Protein AF-X6L769-F1 (afdb_monomer_lite)

Sequence (176 aa):
MNEQFNPKYSTMIPFMAGMLYDNIENGKDRSGSGLLYFWKLLHSSPPQLTPINQMMLFVHCLDACKADTESSFLSSKLKCCHKRIISLFKLYLIFWITFSKAKGDRCQLMHRPFDNVLKLYLPKLRYVLVHPDIHSCIVKQLNKCHPQLEEKDEEKLKDQLEVLKYLCVSITTSKT

Radius of gyration: 17.75 Å; chains: 1; bounding box: 42×45×47 Å

Secondary structure (DSSP, 8-state):
------HHHHHHHHHHHHHHHHHHHTTTTTT-HHHHHHHHHHHHS---S-HHHHHHHHHHHHHHTTT-SS-TTS-HHHHHHHHHHHHHHHHHHHHHHHHTT---TT-HHHHHHHHHHHHHHGGG-SSTTTSHHHHHHHHHHHHHHGGGTTSS-HHHHHHHHHHHHHHHTTTTTS--

Foldseek 3Di:
DLPPPDPVVLVVLLVLLLVLLVCLVVVVCLPSVSNLVSLVCLVPDDPSDDPLSSLLSLLSNCLSNLLDQDDPSDDPSRNVSSVVSLVVVLVLVVCLLVVLQPDDPPPVPPNVVNVVSCLVRLLVRARSLPPPSNVVSVVVSVVVCVVVCPPPPVVSVVSNVVSVVSSVSNVVPPDD

pLDDT: mean 79.67, std 17.66, range [32.25, 97.94]

Structure (mmCIF, N/CA/C/O backbone):
data_AF-X6L769-F1
#
_entry.id   AF-X6L769-F1
#
loop_
_atom_site.group_PDB
_atom_site.id
_atom_site.type_symbol
_atom_site.label_atom_id
_atom_site.label_alt_id
_atom_site.label_comp_id
_atom_site.label_asym_id
_atom_site.label_entity_id
_atom_site.label_seq_id
_atom_site.pdbx_PDB_ins_code
_atom_site.Cartn_x
_atom_site.Cartn_y
_atom_site.Cartn_z
_atom_site.occupancy
_atom_site.B_iso_or_equiv
_atom_site.auth_seq_id
_atom_site.auth_comp_id
_atom_site.auth_asym_id
_atom_site.auth_atom_id
_atom_site.pdbx_PDB_model_num
ATOM 1 N N . MET A 1 1 ? -9.220 27.935 -7.072 1.00 32.25 1 MET A N 1
ATOM 2 C CA . MET A 1 1 ? -9.459 26.801 -7.989 1.00 32.25 1 MET A CA 1
ATOM 3 C C . MET A 1 1 ? -9.147 25.518 -7.240 1.00 32.25 1 MET A C 1
ATOM 5 O O . MET A 1 1 ? 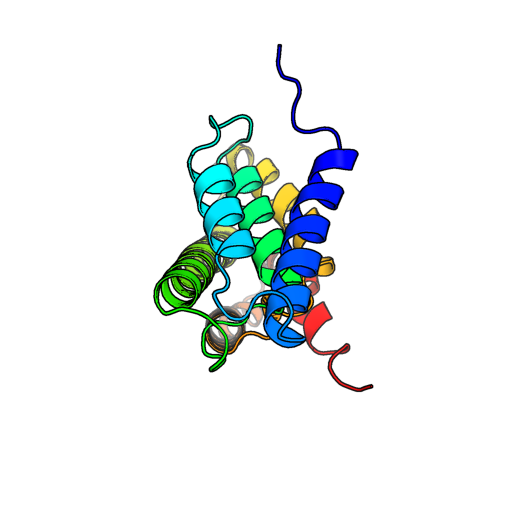-7.993 25.130 -7.171 1.00 32.25 1 MET A O 1
ATOM 9 N N . ASN A 1 2 ? -10.160 24.923 -6.606 1.00 36.09 2 ASN A N 1
ATOM 10 C CA . ASN A 1 2 ? -10.062 23.596 -5.996 1.00 36.09 2 ASN A CA 1
ATOM 11 C C . ASN A 1 2 ? -10.538 22.578 -7.031 1.00 36.09 2 ASN A C 1
ATOM 13 O O . ASN A 1 2 ? -11.656 22.076 -6.951 1.00 36.09 2 ASN A O 1
ATOM 17 N N . GLU A 1 3 ? -9.698 22.296 -8.023 1.00 42.97 3 GLU A N 1
ATOM 18 C CA . GLU A 1 3 ? -9.828 21.055 -8.783 1.00 42.97 3 GLU A CA 1
ATOM 19 C C . GLU A 1 3 ? -9.291 19.931 -7.899 1.00 42.97 3 GLU A C 1
ATOM 21 O O . GLU A 1 3 ? -8.163 19.464 -8.020 1.00 42.97 3 GLU A O 1
ATOM 26 N N . GLN A 1 4 ? -10.114 19.544 -6.927 1.00 51.16 4 GLN A N 1
ATOM 27 C CA . GLN A 1 4 ? -9.982 18.272 -6.243 1.00 51.16 4 GLN A CA 1
ATOM 28 C C . GLN A 1 4 ? -9.864 17.213 -7.340 1.00 51.16 4 GLN A C 1
ATOM 30 O O . GLN A 1 4 ? -10.777 17.104 -8.158 1.00 51.16 4 GLN A O 1
ATOM 35 N N . PHE A 1 5 ? -8.716 16.529 -7.402 1.00 54.19 5 PHE A N 1
ATOM 36 C CA . PHE A 1 5 ? -8.384 15.502 -8.393 1.00 54.19 5 PHE A CA 1
ATOM 37 C C . PHE A 1 5 ? -9.651 14.804 -8.908 1.00 54.19 5 PHE A C 1
ATOM 39 O O . PHE A 1 5 ? -10.282 14.039 -8.175 1.00 54.19 5 PHE A O 1
ATOM 46 N N . ASN A 1 6 ? -10.046 15.113 -10.150 1.00 61.88 6 ASN A N 1
ATOM 47 C CA . ASN A 1 6 ? -11.187 14.489 -10.818 1.00 61.88 6 ASN A CA 1
ATOM 48 C C . ASN A 1 6 ? -11.087 12.960 -10.625 1.00 61.88 6 ASN A C 1
ATOM 50 O O . ASN A 1 6 ? -9.978 12.430 -10.751 1.00 61.88 6 ASN A O 1
ATOM 54 N N . PRO A 1 7 ? -12.188 12.232 -10.349 1.00 63.06 7 PRO A N 1
ATOM 55 C CA . PRO A 1 7 ? -12.194 10.769 -10.235 1.00 63.06 7 PRO A CA 1
ATOM 56 C C . PRO A 1 7 ? -11.363 10.030 -11.302 1.00 63.06 7 PRO A C 1
ATOM 58 O O . PRO A 1 7 ? -10.766 8.988 -11.019 1.00 63.06 7 PRO A O 1
ATOM 61 N N . LYS A 1 8 ? -11.245 10.608 -12.507 1.00 67.06 8 LYS A N 1
ATOM 62 C CA . LYS A 1 8 ? -10.352 10.142 -13.581 1.00 67.06 8 LYS A CA 1
ATOM 63 C C . LYS A 1 8 ? -8.889 10.011 -13.140 1.00 67.06 8 LYS A C 1
ATOM 65 O O . LYS A 1 8 ? -8.274 8.970 -13.356 1.00 67.06 8 LYS A O 1
ATOM 70 N N . TYR A 1 9 ? -8.333 11.019 -12.480 1.00 74.69 9 TYR A N 1
ATOM 71 C CA . TYR A 1 9 ? -6.935 11.013 -12.061 1.00 74.69 9 TYR A CA 1
ATOM 72 C C . TYR A 1 9 ? -6.659 10.082 -10.871 1.00 74.69 9 TYR A C 1
ATOM 74 O O . TYR A 1 9 ? -5.590 9.477 -10.811 1.00 74.69 9 TYR A O 1
ATOM 82 N N . SER A 1 10 ? -7.634 9.906 -9.968 1.00 74.56 10 SER A N 1
ATOM 83 C CA . SER A 1 10 ? -7.557 8.928 -8.865 1.00 74.56 10 SER A CA 1
ATOM 84 C C . SER A 1 10 ? -7.397 7.486 -9.373 1.00 74.56 10 SER A C 1
ATOM 86 O O . SER A 1 10 ? -6.836 6.642 -8.682 1.00 74.56 10 SER A O 1
ATOM 88 N N . THR A 1 11 ? -7.830 7.219 -10.609 1.00 82.69 11 THR A N 1
ATOM 89 C CA . THR A 1 11 ? -7.661 5.921 -11.279 1.00 82.69 11 THR A CA 1
ATOM 90 C C . THR A 1 11 ? -6.410 5.889 -12.160 1.00 82.69 11 THR A C 1
ATOM 92 O O . THR A 1 11 ? -5.678 4.901 -12.173 1.00 82.69 11 THR A O 1
ATOM 95 N N . MET A 1 12 ? -6.134 6.981 -12.877 1.00 90.69 12 MET A N 1
ATOM 96 C CA . MET A 1 12 ? -5.029 7.054 -13.833 1.00 90.69 12 MET A CA 1
ATOM 97 C C . MET A 1 12 ? -3.654 6.992 -13.159 1.00 90.69 12 MET A C 1
ATOM 99 O O . MET A 1 12 ? -2.769 6.306 -13.661 1.00 90.69 12 MET A O 1
ATOM 103 N N . ILE A 1 13 ? -3.465 7.671 -12.022 1.00 92.50 13 ILE A N 1
ATOM 104 C CA . ILE A 1 13 ? -2.167 7.691 -11.331 1.00 92.50 13 ILE A CA 1
ATOM 105 C C . ILE A 1 13 ? -1.763 6.283 -10.845 1.00 92.50 13 ILE A C 1
ATOM 107 O O . ILE A 1 13 ? -0.662 5.849 -11.191 1.00 92.50 13 ILE A O 1
ATOM 111 N N . PRO A 1 14 ? -2.609 5.526 -10.116 1.00 94.25 14 PRO A N 1
ATOM 112 C CA . PRO A 1 14 ? -2.278 4.149 -9.745 1.00 94.25 14 PRO A CA 1
ATOM 113 C C . PRO A 1 14 ? -2.049 3.239 -10.953 1.00 94.25 14 PRO A C 1
ATOM 115 O O . PRO A 1 14 ? -1.138 2.417 -10.934 1.00 94.25 14 PRO A O 1
ATOM 118 N N . PHE A 1 15 ? -2.819 3.419 -12.031 1.00 94.62 15 PHE A N 1
ATOM 119 C CA . PHE A 1 15 ? -2.615 2.668 -13.270 1.00 94.62 15 PHE A CA 1
ATOM 120 C C . PHE A 1 15 ? -1.217 2.903 -13.868 1.00 94.62 15 PHE A C 1
ATOM 122 O O . PHE A 1 15 ? -0.540 1.949 -14.245 1.00 94.62 15 PHE A O 1
ATOM 129 N N . MET A 1 16 ? -0.742 4.155 -13.896 1.00 96.62 16 MET A N 1
ATOM 130 C CA . MET A 1 16 ? 0.627 4.465 -14.326 1.00 96.62 16 MET A CA 1
ATOM 131 C C . MET A 1 16 ? 1.679 3.808 -13.430 1.00 96.62 16 MET A C 1
ATOM 133 O O . MET A 1 16 ? 2.659 3.277 -13.948 1.00 96.62 16 MET A O 1
ATOM 137 N N . ALA A 1 17 ? 1.476 3.818 -12.108 1.00 97.06 17 ALA A N 1
ATOM 138 C CA . ALA A 1 17 ? 2.379 3.156 -11.168 1.00 97.06 17 ALA A CA 1
ATOM 139 C C . ALA A 1 17 ? 2.497 1.653 -11.475 1.00 97.06 17 ALA A C 1
ATOM 141 O O . ALA A 1 17 ? 3.611 1.145 -11.591 1.00 97.06 17 ALA A O 1
ATOM 142 N N . GLY A 1 18 ? 1.361 0.983 -11.703 1.00 97.19 18 GLY A N 1
ATOM 143 C CA . GLY A 1 18 ? 1.308 -0.429 -12.092 1.00 97.19 18 GLY A CA 1
ATOM 144 C C . GLY A 1 18 ? 2.041 -0.709 -13.404 1.00 97.19 18 GLY A C 1
ATOM 145 O O . GLY A 1 18 ? 2.937 -1.544 -13.430 1.00 97.19 18 GLY A O 1
ATOM 146 N N . MET A 1 19 ? 1.772 0.056 -14.469 1.00 97.94 19 MET A N 1
ATOM 147 C CA . MET A 1 19 ? 2.489 -0.113 -15.746 1.00 97.94 19 MET A CA 1
ATOM 148 C C . MET A 1 19 ? 4.007 0.071 -15.606 1.00 97.94 19 MET A C 1
ATOM 150 O O . MET A 1 19 ? 4.793 -0.641 -16.232 1.00 97.94 19 MET A O 1
ATOM 154 N N . LEU A 1 20 ? 4.438 1.053 -14.808 1.00 97.56 20 LEU A N 1
ATOM 155 C CA . LEU A 1 20 ? 5.857 1.299 -14.561 1.00 97.56 20 LEU A CA 1
ATOM 156 C C . LEU A 1 20 ? 6.490 0.162 -13.757 1.00 97.56 20 LEU A C 1
ATOM 158 O O . LEU A 1 20 ? 7.622 -0.213 -14.047 1.00 97.56 20 LEU A O 1
ATOM 162 N N . TYR A 1 21 ? 5.769 -0.403 -12.789 1.00 97.25 21 TYR A N 1
ATOM 163 C CA . TYR A 1 21 ? 6.201 -1.588 -12.056 1.00 97.25 21 TYR A CA 1
ATOM 164 C C . TYR A 1 21 ? 6.303 -2.818 -12.971 1.00 97.25 21 TYR A C 1
ATOM 166 O O . TYR A 1 21 ? 7.341 -3.480 -12.983 1.00 97.25 21 TYR A O 1
ATOM 174 N N . ASP A 1 22 ? 5.302 -3.062 -13.819 1.00 97.12 22 ASP A N 1
ATOM 175 C CA . ASP A 1 22 ? 5.299 -4.171 -14.780 1.00 97.12 22 ASP A CA 1
ATOM 176 C C . ASP A 1 22 ? 6.465 -4.070 -15.775 1.00 97.12 22 ASP A C 1
ATOM 178 O O . ASP A 1 22 ? 7.025 -5.082 -16.198 1.00 97.12 22 ASP A O 1
ATOM 182 N N . ASN A 1 23 ? 6.888 -2.858 -16.147 1.00 96.69 23 ASN A N 1
ATOM 183 C CA . ASN A 1 23 ? 8.078 -2.674 -16.981 1.00 96.69 23 ASN A CA 1
ATOM 184 C C . ASN A 1 23 ? 9.364 -3.136 -16.280 1.00 96.69 23 ASN A C 1
ATOM 186 O O . ASN A 1 23 ? 10.265 -3.641 -16.954 1.00 96.69 23 ASN A O 1
ATOM 190 N N . ILE A 1 24 ? 9.459 -2.983 -14.958 1.00 95.50 24 ILE A N 1
ATOM 191 C CA . ILE A 1 24 ? 10.590 -3.493 -14.173 1.00 95.50 24 ILE A CA 1
ATOM 192 C C . ILE A 1 24 ? 10.528 -5.018 -14.119 1.00 95.50 24 ILE A C 1
ATOM 194 O O . ILE A 1 24 ? 11.515 -5.677 -14.444 1.00 95.50 24 ILE A O 1
ATOM 198 N N . GLU A 1 25 ? 9.360 -5.568 -13.773 1.00 94.69 25 GLU A N 1
ATOM 199 C CA . GLU A 1 25 ? 9.133 -7.015 -13.661 1.00 94.69 25 GLU A CA 1
ATOM 200 C C . GLU A 1 25 ? 9.444 -7.743 -14.981 1.00 94.69 25 GLU A C 1
ATOM 202 O O . GLU A 1 25 ? 10.133 -8.760 -14.990 1.00 94.69 25 GLU A O 1
ATOM 207 N N . ASN A 1 26 ? 9.045 -7.162 -16.116 1.00 95.44 26 ASN A N 1
ATOM 208 C CA . ASN A 1 26 ? 9.310 -7.703 -17.454 1.00 95.44 26 ASN A CA 1
ATOM 209 C C . ASN A 1 26 ? 10.708 -7.360 -18.006 1.00 95.44 26 ASN A C 1
ATOM 211 O O . ASN A 1 26 ? 10.996 -7.614 -19.177 1.00 95.44 26 ASN A O 1
ATOM 215 N N . GLY A 1 27 ? 11.576 -6.729 -17.211 1.00 93.50 27 GLY A N 1
ATOM 216 C CA . GLY A 1 27 ? 12.946 -6.394 -17.602 1.00 93.50 27 GLY A CA 1
ATOM 217 C C . GLY A 1 27 ? 13.080 -5.300 -18.671 1.00 93.50 27 GLY A C 1
ATOM 218 O O . GLY A 1 27 ? 14.187 -5.103 -19.178 1.00 93.50 27 GLY A O 1
ATOM 219 N N . LYS A 1 28 ? 11.995 -4.581 -18.995 1.00 95.69 28 LYS A N 1
ATOM 220 C CA . LYS A 1 28 ? 11.987 -3.420 -19.908 1.00 95.69 28 LYS A CA 1
ATOM 221 C C . LYS A 1 28 ? 12.618 -2.179 -19.266 1.00 95.69 28 LYS A C 1
ATOM 223 O O . LYS A 1 28 ? 13.256 -1.399 -19.962 1.00 95.69 28 LYS A O 1
ATOM 228 N N . ASP A 1 29 ? 12.492 -2.026 -17.946 1.00 94.38 29 ASP A N 1
ATOM 229 C CA . ASP A 1 29 ? 13.222 -1.039 -17.136 1.00 94.38 29 ASP A CA 1
ATOM 230 C C . ASP A 1 29 ? 13.937 -1.738 -15.974 1.00 94.38 29 ASP A C 1
ATOM 232 O O . ASP A 1 29 ? 13.506 -1.692 -14.823 1.00 94.38 29 ASP A O 1
ATOM 236 N N . ARG A 1 30 ? 15.078 -2.374 -16.261 1.00 91.06 30 ARG A N 1
ATOM 237 C CA . ARG A 1 30 ? 15.878 -3.074 -15.236 1.00 91.06 30 ARG A CA 1
ATOM 238 C C . ARG A 1 30 ? 16.358 -2.162 -14.103 1.00 91.06 30 ARG A C 1
ATOM 240 O O . ARG A 1 30 ? 16.708 -2.647 -13.034 1.00 91.06 30 ARG A O 1
ATOM 247 N N . SER A 1 31 ? 16.426 -0.855 -14.344 1.00 91.06 31 SER A N 1
ATOM 248 C CA . SER A 1 31 ? 16.891 0.114 -13.351 1.00 91.06 31 SER A CA 1
ATOM 249 C C . SER A 1 31 ? 15.790 0.552 -12.378 1.00 91.06 31 SER A C 1
ATOM 251 O O . SER A 1 31 ? 16.087 1.039 -11.284 1.00 91.06 31 SER A O 1
ATOM 253 N N . GLY A 1 32 ? 14.522 0.427 -12.787 1.00 92.69 32 GLY A N 1
ATOM 254 C CA . GLY A 1 32 ? 13.373 1.024 -12.107 1.00 92.69 32 GLY A CA 1
ATOM 255 C C . GLY A 1 32 ? 13.403 2.550 -12.066 1.00 92.69 32 GLY A C 1
ATOM 256 O O . GLY A 1 32 ? 12.787 3.157 -11.185 1.00 92.69 32 GLY A O 1
ATOM 257 N N . SER A 1 33 ? 14.151 3.186 -12.970 1.00 93.94 33 SER A N 1
ATOM 258 C CA . SER A 1 33 ? 14.315 4.639 -12.997 1.00 93.94 33 SER A CA 1
ATOM 259 C C . SER A 1 33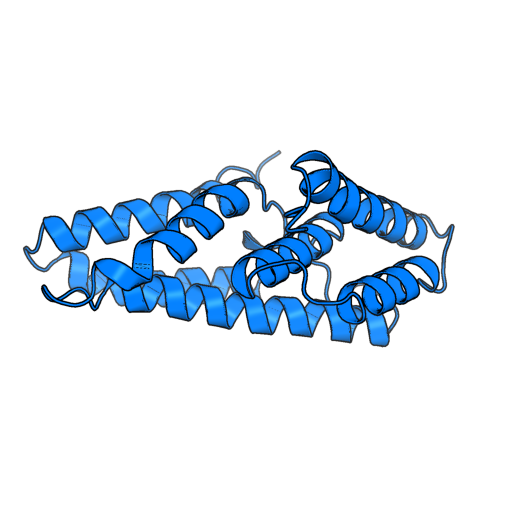 ? 13.003 5.359 -13.301 1.00 93.94 33 SER A C 1
ATOM 261 O O . SER A 1 33 ? 12.744 6.399 -12.691 1.00 93.94 33 SER A O 1
ATOM 263 N N . GLY A 1 34 ? 12.144 4.781 -14.150 1.00 96.00 34 GLY A N 1
ATOM 264 C 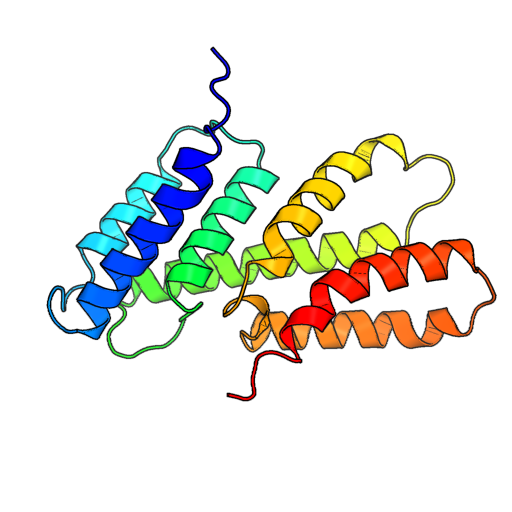CA . GLY A 1 34 ? 10.838 5.347 -14.486 1.00 96.00 34 GLY A CA 1
ATOM 265 C C . GLY A 1 34 ? 9.904 5.381 -13.277 1.00 96.00 34 GLY A C 1
ATOM 266 O O . GLY A 1 34 ? 9.387 6.440 -12.917 1.00 96.00 34 GLY A O 1
ATOM 267 N N . LEU A 1 35 ? 9.759 4.246 -12.583 1.00 96.88 35 LEU A N 1
ATOM 268 C CA . LEU A 1 35 ? 8.952 4.169 -11.360 1.00 96.88 35 LEU A CA 1
ATOM 269 C C . LEU A 1 35 ? 9.531 5.048 -10.242 1.00 96.88 35 LEU A C 1
ATOM 271 O O . LEU A 1 35 ? 8.794 5.713 -9.516 1.00 96.88 35 LEU A O 1
ATOM 275 N N . LEU A 1 36 ? 10.859 5.099 -10.107 1.00 96.00 36 LEU A N 1
ATOM 276 C CA . LEU A 1 36 ? 11.504 5.947 -9.107 1.00 96.00 36 LEU A CA 1
ATOM 277 C C . LEU A 1 36 ? 11.266 7.437 -9.387 1.00 96.00 36 LEU A C 1
ATOM 279 O O . LEU A 1 36 ? 11.038 8.207 -8.453 1.00 96.00 36 LEU A O 1
ATOM 283 N N . TYR A 1 37 ? 11.330 7.853 -10.653 1.00 95.94 37 TYR A N 1
ATOM 284 C CA . TYR A 1 37 ? 11.011 9.220 -11.053 1.00 95.94 37 TYR A CA 1
ATOM 285 C C . TYR A 1 37 ? 9.541 9.548 -10.784 1.00 95.94 37 TYR A C 1
ATOM 287 O O . TYR A 1 37 ? 9.255 10.585 -10.184 1.00 95.94 37 TYR A O 1
ATOM 295 N N . PHE A 1 38 ? 8.630 8.633 -11.124 1.00 96.06 38 PHE A N 1
ATOM 296 C CA . PHE A 1 38 ? 7.208 8.756 -10.814 1.00 96.06 38 PHE A CA 1
ATOM 297 C C . PHE A 1 38 ? 6.967 8.995 -9.318 1.00 96.06 38 PHE A C 1
ATOM 299 O O . PHE A 1 38 ? 6.306 9.966 -8.955 1.00 96.06 38 PHE A O 1
ATOM 306 N N . TRP A 1 39 ? 7.573 8.193 -8.436 1.00 95.56 39 TRP A N 1
ATOM 307 C CA . TRP A 1 39 ? 7.440 8.385 -6.987 1.00 95.56 39 TRP A CA 1
ATOM 308 C C . TRP A 1 39 ? 7.996 9.724 -6.503 1.00 95.56 39 TRP A C 1
ATOM 310 O O . TRP A 1 39 ? 7.416 10.344 -5.613 1.00 95.56 39 TRP A O 1
ATOM 320 N N . LYS A 1 40 ? 9.112 10.197 -7.069 1.00 94.31 40 LYS A N 1
ATOM 321 C CA . LYS A 1 40 ? 9.649 11.526 -6.736 1.00 94.31 40 LYS A CA 1
ATOM 322 C C . LYS A 1 40 ? 8.667 12.623 -7.126 1.00 94.31 40 LYS A C 1
ATOM 324 O O . LYS A 1 40 ? 8.366 13.473 -6.297 1.00 94.31 40 LYS A O 1
ATOM 329 N N . LEU A 1 41 ? 8.139 12.572 -8.347 1.00 92.31 41 LEU A N 1
ATOM 330 C CA . LEU A 1 41 ? 7.172 13.553 -8.831 1.00 92.31 41 LEU A CA 1
ATOM 331 C C . LEU A 1 41 ? 5.897 13.541 -7.981 1.00 92.31 41 LEU A C 1
ATOM 333 O O . LEU A 1 41 ? 5.399 14.597 -7.594 1.00 92.31 41 LEU A O 1
ATOM 337 N N . LEU A 1 42 ? 5.410 12.349 -7.635 1.00 90.25 42 LEU A N 1
ATOM 338 C CA . LEU A 1 42 ? 4.214 12.174 -6.821 1.00 90.25 42 LEU A CA 1
ATOM 339 C C . LEU A 1 42 ? 4.388 12.754 -5.404 1.00 90.25 42 LEU A C 1
ATOM 341 O O . LEU A 1 42 ? 3.469 13.385 -4.887 1.00 90.25 42 LEU A O 1
ATOM 345 N N . HIS A 1 43 ? 5.571 12.609 -4.797 1.00 88.56 43 HIS A N 1
ATOM 346 C CA . HIS A 1 43 ? 5.881 13.206 -3.490 1.00 88.56 43 HIS A CA 1
ATOM 347 C C . HIS A 1 43 ? 6.168 14.711 -3.541 1.00 88.56 43 HIS A C 1
ATOM 349 O O . HIS A 1 43 ? 5.905 15.408 -2.564 1.00 88.56 43 HIS A O 1
ATOM 355 N N . SER A 1 44 ? 6.733 15.209 -4.642 1.00 86.19 44 SER A N 1
ATOM 356 C CA . SER A 1 44 ? 7.056 16.630 -4.825 1.00 86.19 44 SER A CA 1
ATOM 357 C C . SER A 1 44 ? 5.877 17.461 -5.332 1.00 86.19 44 SER A C 1
ATOM 359 O O . SER A 1 44 ? 5.964 18.687 -5.346 1.00 86.19 44 SER A O 1
ATOM 361 N N . SER A 1 45 ? 4.788 16.821 -5.760 1.00 75.81 45 SER A N 1
ATOM 362 C CA . SER A 1 45 ? 3.597 17.521 -6.233 1.00 75.81 45 SER A CA 1
ATOM 363 C C . SER A 1 45 ? 2.969 18.333 -5.091 1.00 75.81 45 SER A C 1
ATOM 365 O O . SER A 1 45 ? 2.835 17.809 -3.979 1.00 75.81 45 SER A O 1
ATOM 367 N N . PRO A 1 46 ? 2.574 19.599 -5.330 1.00 70.88 46 PRO A N 1
ATOM 368 C CA . PRO A 1 46 ? 1.959 20.427 -4.300 1.00 70.88 46 PRO A CA 1
ATOM 369 C C . PRO A 1 46 ? 0.708 19.731 -3.744 1.00 70.88 46 PRO A C 1
ATOM 371 O O . PRO A 1 46 ? -0.016 19.087 -4.512 1.00 70.88 46 PRO A O 1
ATOM 374 N N . PRO A 1 47 ? 0.437 19.830 -2.430 1.00 64.38 47 PRO A N 1
ATOM 375 C CA . PRO A 1 47 ? -0.693 19.147 -1.816 1.00 64.38 47 PRO A CA 1
ATOM 376 C C . PRO A 1 47 ? -2.008 19.735 -2.341 1.00 64.38 47 PRO A C 1
ATOM 378 O O . PRO A 1 47 ? -2.510 20.736 -1.843 1.00 64.38 47 PRO A O 1
ATOM 381 N N . GLN A 1 48 ? -2.567 19.096 -3.367 1.00 67.25 48 GLN A N 1
ATOM 382 C CA . GLN A 1 48 ? -3.910 19.376 -3.891 1.00 67.25 48 GLN A CA 1
ATOM 383 C C . GLN A 1 48 ? -4.993 18.563 -3.161 1.00 67.25 48 GLN A C 1
ATOM 385 O O . GLN A 1 48 ? -6.186 18.710 -3.417 1.00 67.25 48 GLN A O 1
ATOM 390 N N . LEU A 1 49 ? -4.574 17.671 -2.263 1.00 68.88 49 LEU A N 1
ATOM 391 C CA . LEU A 1 49 ? -5.416 16.729 -1.544 1.00 68.88 49 LEU A CA 1
ATOM 392 C C . LEU A 1 49 ? -5.317 16.971 -0.043 1.00 68.88 49 LEU A C 1
ATOM 394 O O . LEU A 1 49 ? -4.274 17.367 0.475 1.00 68.88 49 LEU A O 1
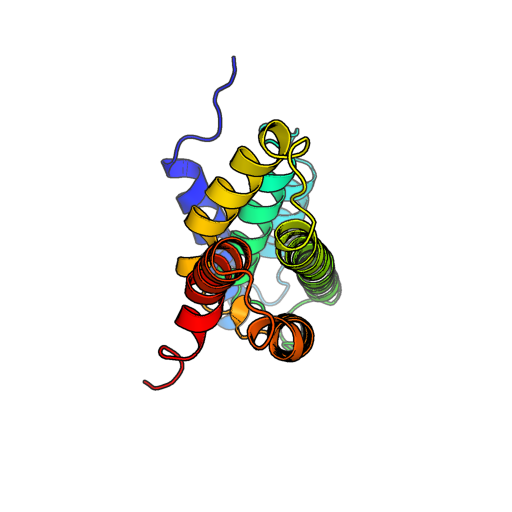ATOM 398 N N . THR A 1 50 ? -6.395 16.651 0.672 1.00 79.81 50 THR A N 1
ATOM 399 C CA . THR A 1 50 ? -6.309 16.493 2.125 1.00 79.81 50 THR A CA 1
ATOM 400 C C . THR A 1 50 ? -5.283 15.398 2.459 1.00 79.81 50 THR A C 1
ATOM 402 O O . THR A 1 50 ? -5.137 14.452 1.675 1.00 79.81 50 THR A O 1
ATOM 405 N N . PRO A 1 51 ? -4.607 15.458 3.621 1.00 83.38 51 PRO A N 1
ATOM 406 C CA . PRO A 1 51 ? -3.569 14.485 3.976 1.00 83.38 51 PRO A CA 1
ATOM 407 C C . PRO A 1 51 ? -4.013 13.017 3.852 1.00 83.38 51 PRO A C 1
ATOM 409 O O . PRO A 1 51 ? -3.256 12.177 3.372 1.00 83.38 51 PRO A O 1
ATOM 412 N N . ILE A 1 52 ? -5.268 12.710 4.205 1.00 82.44 52 ILE A N 1
ATOM 413 C CA . ILE A 1 52 ? -5.827 11.357 4.071 1.00 82.44 52 ILE A CA 1
ATOM 414 C C . ILE A 1 52 ? -6.016 10.936 2.609 1.00 82.44 52 ILE A C 1
ATOM 416 O O . ILE A 1 52 ? -5.675 9.815 2.249 1.00 82.44 52 ILE A O 1
ATOM 420 N N . ASN A 1 53 ? -6.501 11.827 1.742 1.00 84.31 53 ASN A N 1
ATOM 421 C CA . ASN A 1 53 ? -6.668 11.511 0.324 1.00 84.31 53 ASN A CA 1
ATOM 422 C C . ASN A 1 53 ? -5.312 11.325 -0.366 1.00 84.31 53 ASN A C 1
ATOM 424 O O . ASN A 1 53 ? -5.171 10.445 -1.211 1.00 84.31 53 ASN A O 1
ATOM 428 N N . GLN A 1 54 ? -4.304 12.108 0.028 1.00 86.75 54 GLN A N 1
ATOM 429 C CA . GLN A 1 54 ? -2.937 11.933 -0.455 1.00 86.75 54 GLN A CA 1
ATOM 430 C C . GLN A 1 54 ? -2.353 10.586 -0.007 1.00 86.75 54 GLN A C 1
ATOM 432 O O . GLN A 1 54 ? -1.795 9.860 -0.826 1.00 86.75 54 GLN A O 1
ATOM 437 N N . MET A 1 55 ? -2.543 10.214 1.265 1.00 89.88 55 MET A N 1
ATOM 438 C CA . MET A 1 55 ? -2.150 8.894 1.762 1.00 89.88 55 MET A CA 1
ATOM 439 C C . MET A 1 55 ? -2.824 7.775 0.962 1.00 89.88 55 MET A C 1
ATOM 441 O O . MET A 1 55 ? -2.147 6.858 0.502 1.00 89.88 55 MET A O 1
ATOM 445 N N . MET A 1 56 ? -4.139 7.860 0.743 1.00 90.38 56 MET A N 1
ATOM 446 C CA . MET A 1 56 ? -4.858 6.828 -0.008 1.00 90.38 56 MET A CA 1
ATOM 447 C C . MET A 1 56 ? -4.407 6.734 -1.464 1.00 90.38 56 MET A C 1
ATOM 449 O O . MET A 1 56 ? -4.310 5.626 -1.985 1.00 90.38 56 MET A O 1
ATOM 453 N N . LEU A 1 57 ? -4.046 7.854 -2.097 1.00 90.75 57 LEU A N 1
ATOM 454 C CA . LEU A 1 57 ? -3.441 7.839 -3.428 1.00 90.75 57 LEU A CA 1
ATOM 455 C C . LEU A 1 57 ? -2.109 7.073 -3.434 1.00 90.75 57 LEU A C 1
ATOM 457 O O . LEU A 1 57 ? -1.882 6.251 -4.321 1.00 90.75 57 LEU A O 1
ATOM 461 N N . PHE A 1 58 ? -1.244 7.299 -2.441 1.00 93.88 58 PHE A N 1
ATOM 462 C CA . PHE A 1 58 ? 0.034 6.586 -2.334 1.00 93.88 58 PHE A CA 1
ATOM 463 C C . PHE A 1 58 ? -0.168 5.092 -2.090 1.00 93.88 58 PHE A C 1
ATOM 465 O O . PHE A 1 58 ? 0.489 4.273 -2.728 1.00 93.88 58 PHE A O 1
ATOM 472 N N . VAL A 1 59 ? -1.109 4.734 -1.215 1.00 95.12 59 VAL A N 1
ATOM 473 C CA . VAL A 1 59 ? -1.467 3.338 -0.940 1.00 95.12 59 VAL A CA 1
ATOM 474 C C . VAL A 1 59 ? -2.016 2.657 -2.192 1.00 95.12 59 VAL A C 1
ATOM 476 O O . VAL A 1 59 ? -1.629 1.534 -2.483 1.00 95.12 59 VAL A O 1
ATOM 479 N N . HIS A 1 60 ? -2.842 3.345 -2.980 1.00 93.88 60 HIS A N 1
ATOM 480 C CA . HIS A 1 60 ? -3.343 2.837 -4.258 1.00 93.88 60 HIS A CA 1
ATOM 481 C C . HIS A 1 60 ? -2.234 2.604 -5.285 1.00 93.88 60 HIS A C 1
ATOM 483 O O . HIS A 1 60 ? -2.231 1.582 -5.967 1.00 93.88 60 HIS A O 1
ATOM 489 N N . CYS A 1 61 ? -1.284 3.534 -5.399 1.00 95.88 61 CYS A N 1
ATOM 490 C CA . CYS A 1 61 ? -0.127 3.351 -6.276 1.00 95.88 61 CYS A CA 1
ATOM 491 C C . CYS A 1 61 ? 0.726 2.167 -5.821 1.00 95.88 61 CYS A C 1
ATOM 493 O O . CYS A 1 61 ? 1.167 1.373 -6.642 1.00 95.88 61 CYS A O 1
ATOM 495 N N . LEU A 1 62 ? 0.928 2.027 -4.509 1.00 97.44 62 LEU A N 1
ATOM 496 C CA . LEU A 1 62 ? 1.654 0.899 -3.943 1.00 97.44 62 LEU A CA 1
ATOM 497 C C . LEU A 1 62 ? 0.924 -0.432 -4.185 1.00 97.44 62 LEU A C 1
ATOM 499 O O . LEU A 1 62 ? 1.574 -1.426 -4.491 1.00 97.44 62 LEU A O 1
ATOM 503 N N . ASP A 1 63 ? -0.404 -0.452 -4.079 1.00 96.50 63 ASP A N 1
ATOM 504 C CA . ASP A 1 63 ? -1.222 -1.629 -4.382 1.00 96.50 63 ASP A CA 1
ATOM 505 C C . ASP A 1 63 ? -1.101 -2.039 -5.851 1.00 96.50 63 ASP A C 1
ATOM 507 O O . ASP A 1 63 ? -0.902 -3.214 -6.141 1.00 96.50 63 ASP A O 1
ATOM 511 N N . ALA A 1 64 ? -1.103 -1.070 -6.772 1.00 96.81 64 ALA A N 1
ATOM 512 C CA . ALA A 1 64 ? -0.835 -1.318 -8.188 1.00 96.81 64 ALA A CA 1
ATOM 513 C C . ALA A 1 64 ? 0.584 -1.871 -8.433 1.00 96.81 64 ALA A C 1
ATOM 515 O O . ALA A 1 64 ? 0.779 -2.679 -9.334 1.00 96.81 64 ALA A O 1
ATOM 516 N N . CYS A 1 65 ? 1.553 -1.512 -7.584 1.00 97.06 65 CYS A N 1
ATOM 517 C CA . CYS A 1 65 ? 2.893 -2.110 -7.530 1.00 97.06 65 CYS A CA 1
ATOM 518 C C . CYS A 1 65 ? 2.950 -3.412 -6.699 1.00 97.06 65 CYS A C 1
ATOM 520 O O . CYS A 1 65 ? 3.996 -3.748 -6.139 1.00 97.06 65 CYS A O 1
ATOM 522 N N . LYS A 1 66 ? 1.818 -4.109 -6.540 1.00 96.50 66 LYS A N 1
ATOM 523 C CA . LYS A 1 66 ? 1.671 -5.382 -5.812 1.00 96.50 66 LYS A CA 1
ATOM 524 C C . LYS A 1 66 ? 2.113 -5.341 -4.342 1.00 96.50 66 LYS A C 1
ATOM 526 O O . LYS A 1 66 ? 2.432 -6.373 -3.758 1.00 96.50 66 LYS A O 1
ATOM 531 N N . ALA A 1 67 ? 2.130 -4.150 -3.737 1.00 96.12 67 ALA A N 1
ATOM 532 C CA . ALA A 1 67 ? 2.633 -3.894 -2.385 1.00 96.12 67 ALA A CA 1
ATOM 533 C C . ALA A 1 67 ? 4.049 -4.433 -2.119 1.00 96.12 67 ALA A C 1
ATOM 535 O O . ALA A 1 67 ? 4.413 -4.734 -0.984 1.00 96.12 67 ALA A O 1
ATOM 536 N N . ASP A 1 68 ? 4.857 -4.552 -3.164 1.00 94.25 68 ASP A N 1
ATOM 537 C CA . ASP A 1 68 ? 6.128 -5.247 -3.101 1.00 94.25 68 ASP A CA 1
ATOM 538 C C . ASP A 1 68 ? 7.209 -4.408 -2.416 1.00 94.25 68 ASP A C 1
ATOM 540 O O . ASP A 1 68 ? 7.551 -3.312 -2.860 1.00 94.25 68 ASP A O 1
ATOM 544 N N . THR A 1 69 ? 7.766 -4.920 -1.325 1.00 95.81 69 THR A N 1
ATOM 545 C CA . THR A 1 69 ? 8.790 -4.231 -0.532 1.00 95.81 69 THR A CA 1
ATOM 546 C C . THR A 1 69 ? 10.164 -4.894 -0.604 1.00 95.81 69 THR A C 1
ATOM 548 O O . THR A 1 69 ? 11.141 -4.295 -0.143 1.00 95.81 69 THR A O 1
ATOM 551 N N . GLU A 1 70 ? 10.276 -6.084 -1.206 1.00 93.56 70 GLU A N 1
ATOM 552 C CA . GLU A 1 70 ? 11.469 -6.933 -1.087 1.00 93.56 70 GLU A CA 1
ATOM 553 C C . GLU A 1 70 ? 11.992 -7.512 -2.404 1.00 93.56 70 GLU A C 1
ATOM 555 O O . GLU A 1 70 ? 13.149 -7.947 -2.417 1.00 93.56 70 GLU A O 1
ATOM 560 N N . SER A 1 71 ? 11.241 -7.479 -3.513 1.00 91.06 71 SER A N 1
ATOM 561 C CA . SER A 1 71 ? 11.669 -8.141 -4.755 1.00 91.06 71 SER A CA 1
ATOM 562 C C . SER A 1 71 ? 13.061 -7.748 -5.219 1.00 91.06 71 SER A C 1
ATOM 564 O O . SER A 1 71 ? 13.488 -6.595 -5.125 1.00 91.06 71 SER A O 1
ATOM 566 N N . SER A 1 72 ? 13.786 -8.723 -5.758 1.00 90.00 72 SER A N 1
ATOM 567 C CA . SER A 1 72 ? 15.163 -8.551 -6.229 1.00 90.00 72 SER A CA 1
ATOM 568 C C . SER A 1 72 ? 15.295 -7.525 -7.357 1.00 90.00 72 SER A C 1
ATOM 570 O O . SER A 1 72 ? 16.325 -6.863 -7.443 1.00 90.00 72 SER A O 1
ATOM 572 N N . PHE A 1 73 ? 14.256 -7.344 -8.175 1.00 89.38 73 PHE A N 1
ATOM 573 C CA . PHE A 1 73 ? 14.246 -6.377 -9.276 1.00 89.38 73 PHE A CA 1
ATOM 574 C C . PHE A 1 73 ? 13.979 -4.928 -8.836 1.00 89.38 73 PHE A C 1
ATOM 576 O O . PHE A 1 73 ? 14.202 -4.001 -9.612 1.00 89.38 73 PHE A O 1
ATOM 583 N N . LEU A 1 74 ? 13.528 -4.691 -7.598 1.00 91.25 74 LEU A N 1
ATOM 584 C CA . LEU A 1 74 ? 13.365 -3.332 -7.085 1.00 91.25 74 LEU A CA 1
ATOM 585 C C . LEU A 1 74 ? 14.709 -2.757 -6.638 1.00 91.25 74 LEU A C 1
ATOM 587 O O . LEU A 1 74 ? 15.438 -3.355 -5.844 1.00 91.25 74 LEU A O 1
ATOM 591 N N . SER A 1 75 ? 14.999 -1.528 -7.063 1.00 92.62 75 SER A N 1
ATOM 592 C CA . SER A 1 75 ? 16.132 -0.778 -6.518 1.00 92.62 75 SER A CA 1
ATOM 593 C C . SER A 1 75 ? 15.961 -0.529 -5.013 1.00 92.62 75 SER A C 1
ATOM 595 O O . SER A 1 75 ? 14.844 -0.404 -4.503 1.00 92.62 75 SER A O 1
ATOM 597 N N . SER A 1 76 ? 17.070 -0.375 -4.282 1.00 94.50 76 SER A N 1
ATOM 598 C CA . SER A 1 76 ? 17.044 -0.088 -2.836 1.00 94.50 76 SER A CA 1
ATOM 599 C C . SER A 1 76 ? 16.212 1.154 -2.483 1.00 94.50 76 SER A C 1
ATOM 601 O O . SER A 1 76 ? 15.521 1.179 -1.464 1.00 94.50 76 SER A O 1
ATOM 603 N N . LYS A 1 77 ? 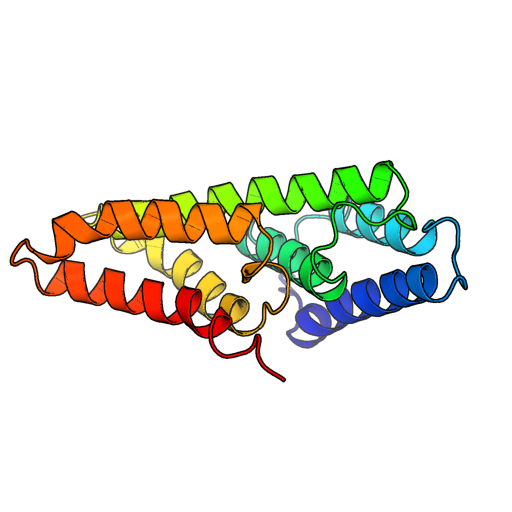16.218 2.168 -3.358 1.00 95.06 77 LYS A N 1
ATOM 604 C CA . LYS A 1 77 ? 15.421 3.394 -3.209 1.00 95.06 77 LYS A CA 1
ATOM 605 C C . LYS A 1 77 ? 13.920 3.121 -3.325 1.00 95.06 77 LYS A C 1
ATOM 607 O O . LYS A 1 77 ? 13.157 3.661 -2.527 1.00 95.06 77 LYS A O 1
ATOM 612 N N . LEU A 1 78 ? 13.504 2.277 -4.272 1.00 94.88 78 LEU A N 1
ATOM 613 C CA . LEU A 1 78 ? 12.102 1.877 -4.427 1.00 94.88 78 LEU A CA 1
ATOM 614 C C . LEU A 1 78 ? 11.626 1.036 -3.242 1.00 94.88 78 LEU A C 1
ATOM 616 O O . LEU A 1 78 ? 10.583 1.348 -2.674 1.00 94.88 78 LEU A O 1
ATOM 620 N N . LYS A 1 79 ? 12.431 0.064 -2.790 1.00 96.31 79 LYS A N 1
ATOM 621 C CA . LYS A 1 79 ? 12.126 -0.712 -1.574 1.00 96.31 79 LYS A CA 1
ATOM 622 C C . LYS A 1 79 ? 11.914 0.200 -0.369 1.00 96.31 79 LYS A C 1
ATOM 624 O O . LYS A 1 79 ? 10.914 0.083 0.331 1.00 96.31 79 LYS A O 1
ATOM 629 N N . CYS A 1 80 ? 12.821 1.155 -0.154 1.00 95.94 80 CYS A N 1
ATOM 630 C CA . CYS A 1 80 ? 12.702 2.131 0.930 1.00 95.94 80 CYS A CA 1
ATOM 631 C C . CYS A 1 80 ? 11.418 2.973 0.810 1.00 95.94 80 CYS A C 1
ATOM 633 O O . CYS A 1 80 ? 10.694 3.150 1.791 1.00 95.94 80 CYS A O 1
ATOM 635 N N . CYS A 1 81 ? 11.097 3.435 -0.403 1.00 95.38 81 CYS A N 1
ATOM 636 C CA . CYS A 1 81 ? 9.868 4.170 -0.693 1.00 95.38 81 CYS A CA 1
ATOM 637 C C . CYS A 1 81 ? 8.613 3.354 -0.336 1.00 95.38 81 CYS A C 1
ATOM 639 O O . CYS A 1 81 ? 7.771 3.821 0.431 1.00 95.38 81 CYS A O 1
ATOM 641 N N . HIS A 1 82 ? 8.517 2.116 -0.824 1.00 96.94 82 HIS A N 1
ATOM 642 C CA . HIS A 1 82 ? 7.374 1.236 -0.577 1.00 96.94 82 HIS A CA 1
ATOM 643 C C . HIS A 1 82 ? 7.231 0.884 0.914 1.00 96.94 82 HIS A C 1
ATOM 645 O O . HIS A 1 82 ? 6.143 1.022 1.477 1.00 96.94 82 HIS A O 1
ATOM 651 N N . LYS A 1 83 ? 8.335 0.542 1.598 1.00 97.75 83 LYS A N 1
ATOM 652 C CA . LYS A 1 83 ? 8.343 0.266 3.051 1.00 97.75 83 LYS A CA 1
ATOM 653 C C . LYS A 1 83 ? 7.859 1.459 3.873 1.00 97.75 83 LYS A C 1
ATOM 655 O O . LYS A 1 83 ? 7.130 1.285 4.853 1.00 97.75 83 LYS A O 1
ATOM 660 N N . ARG A 1 84 ? 8.232 2.682 3.478 1.00 96.69 84 ARG A N 1
ATOM 661 C CA . ARG A 1 84 ? 7.764 3.907 4.140 1.00 96.69 84 ARG A CA 1
ATOM 662 C C . ARG A 1 84 ? 6.251 4.069 4.010 1.00 96.69 84 ARG A C 1
ATOM 664 O O . ARG A 1 84 ? 5.604 4.389 5.004 1.00 96.69 84 ARG A O 1
ATOM 671 N N . ILE A 1 85 ? 5.688 3.818 2.829 1.00 96.38 85 ILE A N 1
ATOM 672 C CA . ILE A 1 85 ? 4.236 3.892 2.604 1.00 96.38 85 ILE A CA 1
ATOM 673 C C . ILE A 1 85 ? 3.508 2.827 3.436 1.00 96.38 85 ILE A C 1
ATOM 675 O O . ILE A 1 85 ? 2.564 3.178 4.139 1.00 96.38 85 ILE A O 1
ATOM 679 N N . ILE A 1 86 ? 3.986 1.573 3.457 1.00 97.12 86 ILE A N 1
ATOM 680 C CA . ILE A 1 86 ? 3.439 0.511 4.329 1.00 97.12 86 ILE A CA 1
ATOM 681 C C . ILE A 1 86 ? 3.452 0.944 5.797 1.00 97.12 86 ILE A C 1
ATOM 683 O O . ILE A 1 86 ? 2.442 0.837 6.492 1.00 97.12 86 ILE A O 1
ATOM 687 N N . SER A 1 87 ? 4.581 1.477 6.267 1.00 96.50 87 SER A N 1
ATOM 688 C CA . SER A 1 87 ? 4.747 1.897 7.661 1.00 96.50 87 SER A CA 1
ATOM 689 C C . SER A 1 87 ? 3.789 3.026 8.038 1.00 96.50 87 SER A C 1
ATOM 691 O O . SER A 1 87 ? 3.184 2.996 9.108 1.00 96.50 87 SER A O 1
ATOM 693 N N . LEU A 1 88 ? 3.610 4.010 7.154 1.00 94.31 88 LEU A N 1
ATOM 694 C CA . LEU A 1 88 ? 2.666 5.095 7.389 1.00 94.31 88 LEU A CA 1
ATOM 695 C C . LEU A 1 88 ? 1.217 4.599 7.326 1.00 94.31 88 LEU A C 1
ATOM 697 O O . LEU A 1 88 ? 0.434 4.911 8.219 1.00 94.31 88 LEU A O 1
ATOM 701 N N . PHE A 1 89 ? 0.858 3.785 6.332 1.00 94.06 89 PHE A N 1
ATOM 702 C CA . PHE A 1 89 ? -0.493 3.237 6.218 1.00 94.06 89 PHE A CA 1
ATOM 703 C C . PHE A 1 89 ? -0.870 2.381 7.432 1.00 94.06 89 PHE A C 1
ATOM 705 O O . PHE A 1 89 ? -1.975 2.495 7.959 1.00 94.06 89 PHE A O 1
ATOM 712 N N . LYS A 1 90 ? 0.083 1.607 7.961 1.00 93.88 90 LYS A N 1
ATOM 713 C CA . LYS A 1 90 ? -0.068 0.866 9.218 1.00 93.88 90 LYS A CA 1
ATOM 714 C C . LYS A 1 90 ? -0.467 1.775 10.383 1.00 93.88 90 LYS A C 1
ATOM 716 O O . LYS A 1 90 ? -1.380 1.431 11.129 1.00 93.88 90 LYS A O 1
ATOM 721 N N . LEU A 1 91 ? 0.172 2.939 10.534 1.00 91.69 91 LEU A N 1
ATOM 722 C CA . LEU A 1 91 ? -0.190 3.910 11.576 1.00 91.69 91 LEU A CA 1
ATOM 723 C C . LEU A 1 91 ? -1.608 4.458 11.374 1.00 91.69 91 LEU A C 1
ATOM 7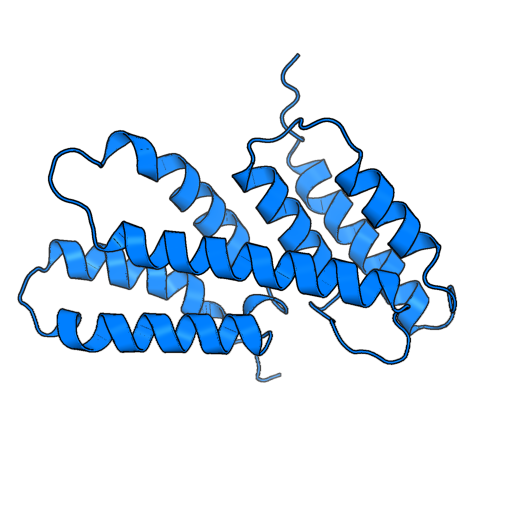25 O O . LEU A 1 91 ? -2.363 4.553 12.339 1.00 91.69 91 LEU A O 1
ATOM 729 N N . TYR A 1 92 ? -1.986 4.755 10.128 1.00 89.25 92 TYR A N 1
ATOM 730 C CA . TYR A 1 92 ? -3.337 5.212 9.787 1.00 89.25 92 TYR A CA 1
ATOM 731 C C . TYR A 1 92 ? -4.399 4.156 10.115 1.00 89.25 92 TYR A C 1
ATOM 733 O O . TYR A 1 92 ? -5.430 4.498 10.688 1.00 89.25 92 TYR A O 1
ATOM 741 N N . LEU A 1 93 ? -4.135 2.877 9.831 1.00 88.06 93 LEU A N 1
ATOM 742 C CA . LEU A 1 93 ? -5.028 1.775 10.201 1.00 88.06 93 LEU A CA 1
ATOM 743 C C . LEU A 1 93 ? -5.162 1.621 11.718 1.00 88.06 93 LEU A C 1
ATOM 745 O O . LEU A 1 93 ? -6.268 1.444 12.220 1.00 88.06 93 LEU A O 1
ATOM 749 N N . ILE A 1 94 ? -4.058 1.713 12.468 1.00 87.50 94 ILE A N 1
ATOM 750 C CA . ILE A 1 94 ? -4.106 1.656 13.938 1.00 87.50 94 ILE A CA 1
ATOM 751 C C . ILE A 1 94 ? -4.941 2.810 14.487 1.00 87.50 94 ILE A C 1
ATOM 753 O O . ILE A 1 94 ? -5.792 2.581 15.346 1.00 87.50 94 ILE A O 1
ATOM 757 N N . PHE A 1 95 ? -4.709 4.027 13.990 1.00 84.62 95 PHE A N 1
ATOM 758 C CA . PHE A 1 95 ? -5.487 5.204 14.362 1.00 84.62 95 PHE A CA 1
ATOM 759 C C . PHE A 1 95 ? -6.969 4.963 14.072 1.00 84.62 95 PHE A C 1
ATOM 761 O O . PHE A 1 95 ? -7.790 5.065 14.975 1.00 84.62 95 PHE A O 1
ATOM 768 N N . TRP A 1 96 ? -7.303 4.520 12.861 1.00 81.62 96 TRP A N 1
ATOM 769 C CA . TRP A 1 96 ? -8.677 4.223 12.469 1.00 81.62 96 TRP A CA 1
ATOM 770 C C . TRP A 1 96 ? -9.387 3.248 13.417 1.00 81.62 96 TRP A C 1
ATOM 772 O O . TRP A 1 96 ? -10.453 3.550 13.951 1.00 81.62 96 TRP A O 1
ATOM 782 N N . ILE A 1 97 ? -8.756 2.098 13.674 1.00 78.44 97 ILE A N 1
ATOM 783 C CA . ILE A 1 97 ? -9.321 1.012 14.487 1.00 78.44 97 ILE A CA 1
ATOM 784 C C . ILE A 1 97 ? -9.346 1.377 15.981 1.00 78.44 97 ILE A C 1
ATOM 786 O O . ILE A 1 97 ? -10.149 0.841 16.738 1.00 78.44 97 ILE A O 1
ATOM 790 N N . THR A 1 98 ? -8.460 2.265 16.441 1.00 76.12 98 THR A N 1
ATOM 791 C CA . THR A 1 98 ? -8.434 2.702 17.847 1.00 76.12 98 THR A CA 1
ATOM 792 C C . THR A 1 98 ? -9.445 3.816 18.101 1.00 76.12 98 THR A C 1
ATOM 794 O O . THR A 1 98 ? -10.117 3.799 19.127 1.00 76.12 98 THR A O 1
ATOM 797 N N . PHE A 1 99 ? -9.604 4.763 17.172 1.00 67.19 99 PHE A N 1
ATOM 798 C CA . PHE A 1 99 ? -10.560 5.864 17.316 1.00 67.19 99 PHE A CA 1
ATOM 799 C C . PHE A 1 99 ? -12.014 5.409 17.222 1.00 67.19 99 PHE A C 1
ATOM 801 O O . PHE A 1 99 ? -12.856 5.969 17.924 1.00 67.19 99 PHE A O 1
ATOM 808 N N . SER A 1 100 ? -12.308 4.341 16.474 1.00 59.91 100 SER A N 1
ATOM 809 C CA . SER A 1 100 ? -13.631 3.704 16.534 1.00 59.91 100 SER A CA 1
ATOM 810 C C . SER A 1 100 ? -13.999 3.210 17.945 1.00 59.91 100 SER A C 1
ATOM 812 O O . SER A 1 100 ? -15.177 3.023 18.228 1.00 59.91 100 SER A O 1
ATOM 814 N N . LYS A 1 101 ? -13.031 3.065 18.868 1.00 59.31 101 LYS A N 1
ATOM 815 C CA . LYS A 1 101 ? -13.267 2.662 20.267 1.00 59.31 101 LYS A CA 1
ATOM 816 C C . LYS A 1 101 ? -13.606 3.814 21.216 1.00 59.31 101 LYS A C 1
ATOM 818 O O . LYS A 1 101 ? -14.136 3.544 22.289 1.00 59.31 101 LYS A O 1
ATOM 823 N N . ALA A 1 102 ? -13.254 5.056 20.874 1.00 56.66 102 ALA A N 1
ATOM 824 C CA . ALA A 1 102 ? -13.204 6.184 21.814 1.00 56.66 102 ALA A CA 1
ATOM 825 C C . ALA A 1 102 ? -14.414 7.135 21.743 1.00 56.66 102 ALA A C 1
ATOM 827 O O . ALA A 1 102 ? -14.382 8.207 22.351 1.00 56.66 102 ALA A O 1
ATOM 828 N N . LYS A 1 103 ? -15.480 6.786 21.010 1.00 55.84 103 LYS A N 1
ATOM 829 C CA . LYS A 1 103 ? -16.677 7.634 20.919 1.00 55.84 103 LYS A CA 1
ATOM 830 C C . LYS A 1 103 ? -17.458 7.638 22.241 1.00 55.84 103 LYS A C 1
ATOM 832 O O . LYS A 1 103 ? -18.370 6.851 22.437 1.00 55.84 103 LYS A O 1
ATOM 837 N N . GLY A 1 104 ? -17.105 8.575 23.117 1.00 53.94 104 GLY A N 1
ATOM 838 C CA . GLY A 1 104 ? -18.063 9.264 23.980 1.00 53.94 104 GLY A CA 1
ATOM 839 C C . GLY A 1 104 ? -18.660 10.473 23.246 1.00 53.94 104 GLY A C 1
ATOM 840 O O . GLY A 1 104 ? -18.040 11.003 22.317 1.00 53.94 104 GLY A O 1
ATOM 841 N N . ASP A 1 105 ? -19.841 10.913 23.687 1.00 50.44 105 ASP A N 1
ATOM 842 C CA . ASP A 1 105 ? -20.809 11.846 23.064 1.00 50.44 105 ASP A CA 1
ATOM 843 C C . ASP A 1 105 ? -20.290 13.129 22.370 1.00 50.44 105 ASP A C 1
ATOM 845 O O . ASP A 1 105 ? -21.030 13.792 21.650 1.00 50.44 105 ASP A O 1
ATOM 849 N N . ARG A 1 106 ? -19.019 13.518 22.531 1.00 47.72 106 ARG A N 1
ATOM 850 C CA . ARG A 1 106 ? -18.476 14.788 22.007 1.00 47.72 106 ARG A CA 1
ATOM 851 C C . ARG A 1 106 ? -17.545 14.675 20.796 1.00 47.72 106 ARG A C 1
ATOM 853 O O . ARG A 1 106 ? -17.166 15.703 20.244 1.00 47.72 106 ARG A O 1
ATOM 860 N N . CYS A 1 107 ? -17.192 13.471 20.341 1.00 51.09 107 CYS A N 1
ATOM 861 C CA . CYS A 1 107 ? -16.231 13.298 19.236 1.00 51.09 107 CYS A CA 1
ATOM 862 C C . CYS A 1 107 ? -16.860 13.050 17.849 1.00 51.09 107 CYS A C 1
ATOM 864 O O . CYS A 1 107 ? -16.139 12.891 16.870 1.00 51.09 107 CYS A O 1
ATOM 866 N N . GLN A 1 108 ? -18.189 13.038 17.704 1.00 49.19 108 GLN A N 1
ATOM 867 C CA . GLN A 1 108 ? -18.831 12.617 16.446 1.00 49.19 108 GLN A CA 1
ATOM 868 C C . GLN A 1 108 ? -18.545 13.528 15.229 1.00 49.19 108 GLN A C 1
ATOM 870 O O . GLN A 1 108 ? -18.574 13.048 14.094 1.00 49.19 108 GLN A O 1
ATOM 875 N N . LEU A 1 109 ? -18.219 14.815 15.425 1.00 45.19 109 LEU A N 1
ATOM 876 C CA . LEU A 1 109 ? -18.094 15.774 14.315 1.00 45.19 109 LEU A CA 1
ATOM 877 C C . LEU A 1 109 ? -16.777 15.697 13.517 1.00 45.19 109 LEU A C 1
ATOM 879 O O . LEU A 1 109 ? -16.776 16.068 12.345 1.00 45.19 109 LEU A O 1
ATOM 883 N N . MET A 1 110 ? -15.669 15.203 14.090 1.00 44.84 110 MET A N 1
ATOM 884 C CA . MET A 1 110 ? -14.369 15.163 13.386 1.00 44.84 110 MET A CA 1
ATOM 885 C C . MET A 1 110 ? -14.076 13.845 12.642 1.00 44.84 110 MET A C 1
ATOM 887 O O . MET A 1 110 ? -13.166 13.807 11.817 1.00 44.84 110 MET A O 1
ATOM 891 N N . HIS A 1 111 ? -14.837 12.769 12.876 1.00 53.06 111 HIS A N 1
ATOM 892 C CA . HIS A 1 111 ? -14.471 11.419 12.404 1.00 53.06 111 HIS A CA 1
ATOM 893 C C . HIS A 1 111 ? -15.040 11.014 11.032 1.00 53.06 111 HIS A C 1
ATOM 895 O O . HIS A 1 111 ? -14.445 10.195 10.331 1.00 53.06 111 HIS A O 1
ATOM 901 N N . ARG A 1 112 ? -16.140 11.633 10.585 1.00 57.25 112 ARG A N 1
ATOM 902 C CA . ARG A 1 112 ? -16.829 11.269 9.329 1.00 57.25 112 ARG A CA 1
ATOM 903 C C . ARG A 1 112 ? -15.977 11.337 8.044 1.00 57.25 112 ARG A C 1
ATOM 905 O O . ARG A 1 112 ? -16.175 10.481 7.182 1.00 57.25 112 ARG A O 1
ATOM 912 N N . PRO A 1 113 ? -15.050 12.302 7.859 1.00 61.38 113 PRO A N 1
ATOM 913 C CA . PRO A 1 113 ? -14.295 12.401 6.608 1.00 61.38 113 PRO A CA 1
ATOM 914 C C . PRO A 1 113 ? -13.323 11.235 6.414 1.00 61.38 113 PRO A C 1
ATOM 916 O O . PRO A 1 113 ? -13.156 10.745 5.301 1.00 61.38 113 PRO A O 1
ATOM 919 N N . PHE A 1 114 ? -12.689 10.789 7.499 1.00 71.25 114 PHE A N 1
ATOM 920 C CA . PHE A 1 114 ? -11.660 9.756 7.469 1.00 71.25 114 PHE A CA 1
ATOM 921 C C . PHE A 1 114 ? -12.264 8.370 7.212 1.00 71.25 114 PHE A C 1
ATOM 923 O O . PHE A 1 114 ? -11.778 7.635 6.351 1.00 71.25 114 PHE A O 1
ATOM 930 N N . ASP A 1 115 ? -13.382 8.069 7.879 1.00 75.62 115 ASP A N 1
ATOM 931 C CA . ASP A 1 115 ? -14.135 6.828 7.681 1.00 75.62 115 ASP A CA 1
ATOM 932 C C . ASP A 1 115 ? -14.629 6.695 6.241 1.00 75.62 115 ASP A C 1
ATOM 934 O O . ASP A 1 115 ? -14.437 5.656 5.615 1.00 75.62 115 ASP A O 1
ATOM 938 N N . ASN A 1 116 ? -15.224 7.754 5.684 1.00 79.69 116 ASN A N 1
ATOM 939 C CA . ASN A 1 116 ? -15.762 7.719 4.323 1.00 79.69 116 ASN A CA 1
ATOM 940 C C . ASN A 1 116 ? -14.666 7.496 3.276 1.00 79.69 116 ASN A C 1
ATOM 942 O O . ASN A 1 116 ? -14.866 6.743 2.323 1.00 79.69 116 ASN A O 1
ATOM 946 N N . VAL A 1 117 ? -13.504 8.126 3.466 1.00 81.62 117 VAL A N 1
ATOM 947 C CA . VAL A 1 117 ? -12.356 7.953 2.576 1.00 81.62 117 VAL A CA 1
ATOM 948 C C . VAL A 1 117 ? -11.842 6.516 2.654 1.00 81.62 117 VAL A C 1
ATOM 950 O O . VAL A 1 117 ? -11.784 5.841 1.629 1.00 81.62 117 VAL A O 1
ATOM 953 N N . LEU A 1 118 ? -11.547 5.990 3.845 1.00 83.31 118 LEU A N 1
ATOM 954 C CA . LEU A 1 118 ? -11.057 4.613 3.969 1.00 83.31 118 LEU A CA 1
ATOM 955 C C . LEU A 1 118 ? -12.057 3.584 3.432 1.00 83.31 118 LEU A C 1
ATOM 957 O O . LEU A 1 118 ? -11.668 2.721 2.649 1.00 83.31 118 LEU A O 1
ATOM 961 N N . LYS A 1 119 ? -13.348 3.712 3.756 1.00 82.81 119 LYS A N 1
ATOM 962 C CA . LYS A 1 119 ? -14.401 2.815 3.248 1.00 82.81 119 LYS A CA 1
ATOM 963 C C . LYS A 1 119 ? -14.485 2.793 1.718 1.00 82.81 119 LYS A C 1
ATOM 965 O O . LYS A 1 119 ? -14.789 1.751 1.145 1.00 82.81 119 LYS A O 1
ATOM 970 N N . LEU A 1 120 ? -14.199 3.916 1.054 1.00 82.81 120 LEU A N 1
ATOM 971 C CA . LEU A 1 120 ? -14.204 4.019 -0.408 1.00 82.81 120 LEU A CA 1
ATOM 972 C C . LEU A 1 120 ? -13.014 3.299 -1.065 1.00 82.81 120 LEU A C 1
ATOM 974 O O . LEU A 1 120 ? -13.145 2.767 -2.172 1.00 82.81 120 LEU A O 1
ATOM 978 N N . TYR A 1 121 ? -11.849 3.332 -0.419 1.00 82.81 121 TYR A N 1
ATOM 979 C CA . TYR A 1 121 ? -10.591 2.864 -1.000 1.00 82.81 121 TYR A CA 1
ATOM 980 C C . TYR A 1 121 ? -10.232 1.431 -0.577 1.00 82.81 121 TYR A C 1
ATOM 982 O O . TYR A 1 121 ? -9.802 0.654 -1.424 1.00 82.81 121 TYR A O 1
ATOM 990 N N . LEU A 1 122 ? -10.468 1.041 0.683 1.00 87.00 122 LEU A N 1
ATOM 991 C CA . LEU A 1 122 ? -10.082 -0.273 1.225 1.00 87.00 122 LEU A CA 1
ATOM 992 C C . LEU A 1 122 ? -10.563 -1.472 0.385 1.00 87.00 122 LEU A C 1
ATOM 994 O O . LEU A 1 122 ? -9.729 -2.326 0.094 1.00 87.00 122 LEU A O 1
ATOM 998 N N . PRO A 1 123 ? -11.826 -1.541 -0.094 1.00 84.50 123 PRO A N 1
ATOM 999 C CA . PRO A 1 123 ? -12.285 -2.675 -0.906 1.00 84.50 123 PRO A CA 1
ATOM 1000 C C . PRO A 1 123 ? -11.548 -2.844 -2.240 1.00 84.50 123 PRO A C 1
ATOM 1002 O O . PRO A 1 123 ? -11.672 -3.881 -2.886 1.00 84.50 123 PRO A O 1
ATOM 1005 N N . LYS A 1 124 ? -10.827 -1.812 -2.692 1.00 86.00 124 LYS A N 1
ATOM 1006 C CA . LYS A 1 124 ? -10.090 -1.813 -3.960 1.00 86.00 124 LYS A CA 1
ATOM 1007 C C . LYS A 1 124 ? -8.643 -2.276 -3.792 1.00 86.00 124 LYS A C 1
ATOM 1009 O O . LYS A 1 124 ? -7.997 -2.533 -4.801 1.00 86.00 124 LYS A O 1
ATOM 1014 N N . LEU A 1 125 ? -8.151 -2.371 -2.554 1.00 90.44 125 LEU A N 1
ATOM 1015 C CA . LEU A 1 125 ? -6.783 -2.772 -2.247 1.00 90.44 125 LEU A CA 1
ATOM 1016 C C . LEU A 1 125 ? -6.670 -4.295 -2.242 1.00 90.44 125 LEU A C 1
ATOM 1018 O O . LEU A 1 125 ? -7.269 -4.965 -1.400 1.00 90.44 125 LEU A O 1
ATOM 1022 N N . ARG A 1 126 ? -5.891 -4.843 -3.174 1.00 91.12 126 ARG A N 1
ATOM 1023 C CA . ARG A 1 126 ? -5.718 -6.295 -3.327 1.00 91.12 126 ARG A CA 1
ATOM 1024 C C . ARG A 1 126 ? -4.467 -6.811 -2.633 1.00 91.12 126 ARG A C 1
ATOM 1026 O O . ARG A 1 126 ? -4.512 -7.857 -1.996 1.00 91.12 126 ARG A O 1
ATOM 1033 N N . TYR A 1 127 ? -3.366 -6.081 -2.750 1.00 94.50 127 TYR A N 1
ATOM 1034 C CA . TYR A 1 127 ? -2.042 -6.527 -2.331 1.00 94.50 127 TYR A CA 1
ATOM 1035 C C . TYR A 1 127 ? -1.617 -5.906 -1.000 1.00 94.50 127 TYR A C 1
ATOM 1037 O O . TYR A 1 127 ? -1.019 -6.575 -0.161 1.00 94.50 127 TYR A O 1
ATOM 1045 N N . VAL A 1 128 ? -1.969 -4.641 -0.754 1.00 95.00 128 VAL A N 1
ATOM 1046 C CA . VAL A 1 128 ? -1.579 -3.937 0.477 1.00 95.00 128 VAL A CA 1
ATOM 1047 C C . VAL A 1 128 ? -2.227 -4.566 1.708 1.00 95.00 128 VAL A C 1
ATOM 1049 O O . VAL A 1 128 ? -1.572 -4.688 2.741 1.00 95.00 128 VAL A O 1
ATOM 1052 N N . LEU A 1 129 ? -3.492 -4.989 1.620 1.00 91.44 129 LEU A N 1
ATOM 1053 C CA . LEU A 1 129 ? -4.210 -5.574 2.759 1.00 91.44 129 LEU A CA 1
ATOM 1054 C C . LEU A 1 129 ? -3.682 -6.953 3.170 1.00 91.44 129 LEU A C 1
ATOM 1056 O O . LEU A 1 129 ? -3.745 -7.300 4.351 1.00 91.44 129 LEU A O 1
ATOM 1060 N N . VAL A 1 130 ? -3.115 -7.703 2.223 1.00 91.25 130 VAL A N 1
ATOM 1061 C CA . VAL A 1 130 ? -2.480 -9.005 2.480 1.00 91.25 130 VAL A CA 1
ATOM 1062 C C . VAL A 1 130 ? -0.979 -8.896 2.752 1.00 91.25 130 VAL A C 1
ATOM 1064 O O . VAL A 1 130 ? -0.356 -9.893 3.109 1.00 91.25 130 VAL A O 1
ATOM 1067 N N . HIS A 1 131 ? -0.385 -7.702 2.628 1.00 94.44 131 HIS A N 1
ATOM 1068 C CA . HIS A 1 131 ? 1.026 -7.494 2.948 1.00 94.44 131 HIS A CA 1
ATOM 1069 C C . HIS A 1 131 ? 1.298 -7.914 4.406 1.00 94.44 131 HIS A C 1
ATOM 1071 O O . HIS A 1 131 ? 0.573 -7.454 5.296 1.00 94.44 131 HIS A O 1
ATOM 1077 N N . PRO A 1 132 ? 2.347 -8.712 4.699 1.00 93.44 132 PRO A N 1
ATOM 1078 C CA . PRO A 1 132 ? 2.553 -9.315 6.021 1.00 93.44 132 PRO A CA 1
ATOM 1079 C C . PRO A 1 132 ? 2.481 -8.321 7.190 1.00 93.44 132 PRO A C 1
ATOM 1081 O O . PRO A 1 132 ? 1.798 -8.573 8.183 1.00 93.44 132 PRO A O 1
ATOM 1084 N N . ASP A 1 133 ? 3.108 -7.149 7.048 1.00 93.81 133 ASP A N 1
ATOM 1085 C CA . ASP A 1 133 ? 3.104 -6.112 8.090 1.00 93.81 133 ASP A CA 1
ATOM 1086 C C . ASP A 1 133 ? 1.733 -5.480 8.344 1.00 93.81 133 ASP A C 1
ATOM 1088 O O . ASP A 1 133 ? 1.439 -5.083 9.478 1.00 93.81 133 ASP A O 1
ATOM 1092 N N . ILE A 1 134 ? 0.917 -5.348 7.293 1.00 93.75 134 ILE A N 1
ATOM 1093 C CA . ILE A 1 134 ? -0.428 -4.770 7.363 1.00 93.75 134 ILE A CA 1
ATOM 1094 C C . ILE A 1 134 ? -1.392 -5.819 7.896 1.00 93.75 134 ILE A C 1
ATOM 1096 O O . ILE A 1 134 ? -2.108 -5.550 8.858 1.00 93.75 134 ILE A O 1
ATOM 1100 N N . HIS A 1 135 ? -1.343 -7.031 7.348 1.00 90.62 135 HIS A N 1
ATOM 1101 C CA . HIS A 1 135 ? -2.173 -8.142 7.784 1.00 90.62 135 HIS A CA 1
ATOM 1102 C C . HIS A 1 135 ? -1.947 -8.469 9.267 1.00 90.62 135 HIS A C 1
ATOM 1104 O O . HIS A 1 135 ? -2.894 -8.475 10.054 1.00 90.62 135 HIS A O 1
ATOM 1110 N N . SER A 1 136 ? -0.686 -8.627 9.687 1.00 91.50 136 SER A N 1
ATOM 1111 C CA . SER A 1 136 ? -0.327 -8.839 11.097 1.00 91.50 136 SER A CA 1
ATOM 1112 C C . SER A 1 136 ? -0.808 -7.690 11.988 1.00 91.50 136 SER A C 1
ATOM 1114 O O . SER A 1 136 ? -1.302 -7.912 13.097 1.00 91.50 136 SER A O 1
ATOM 1116 N N . CYS A 1 137 ? -0.736 -6.448 11.496 1.00 91.06 137 CYS A N 1
ATOM 1117 C CA . CYS A 1 137 ? -1.277 -5.299 12.209 1.00 91.06 137 CYS A CA 1
ATOM 1118 C C . CYS A 1 137 ? -2.794 -5.400 12.389 1.00 91.06 137 CYS A C 1
ATOM 1120 O O . CYS A 1 137 ? -3.268 -5.226 13.510 1.00 91.06 137 CYS A O 1
ATOM 1122 N N . ILE A 1 138 ? -3.539 -5.693 11.320 1.00 87.12 138 ILE A N 1
ATOM 1123 C CA . ILE A 1 138 ? -4.995 -5.856 11.360 1.00 87.12 138 ILE A CA 1
ATOM 1124 C C . ILE A 1 138 ? -5.350 -6.936 12.381 1.00 87.12 138 ILE A C 1
ATOM 1126 O O . ILE A 1 138 ? -6.022 -6.617 13.358 1.00 87.12 138 ILE A O 1
ATOM 1130 N N . VAL A 1 139 ? -4.809 -8.153 12.242 1.00 86.50 139 VAL A N 1
ATOM 1131 C CA . VAL A 1 139 ? -5.068 -9.282 13.158 1.00 86.50 139 VAL A CA 1
ATOM 1132 C C . VAL A 1 139 ? -4.771 -8.907 14.612 1.00 86.50 139 VAL A C 1
ATOM 1134 O O . VAL A 1 139 ? -5.598 -9.133 15.494 1.00 86.50 139 VAL A O 1
ATOM 1137 N N . LYS A 1 140 ? -3.632 -8.253 14.876 1.00 88.19 140 LYS A N 1
ATOM 1138 C CA . LYS A 1 140 ? -3.279 -7.790 16.226 1.00 88.19 140 LYS A CA 1
ATOM 1139 C C . LYS A 1 140 ? -4.294 -6.792 16.784 1.00 88.19 140 LYS A C 1
ATOM 1141 O O . LYS A 1 140 ? -4.572 -6.828 17.981 1.00 88.19 140 LYS A O 1
ATOM 1146 N N . GLN A 1 141 ? -4.819 -5.884 15.961 1.00 83.44 141 GLN A N 1
ATOM 1147 C CA . GLN A 1 141 ? -5.849 -4.946 16.409 1.00 83.44 141 GLN A CA 1
ATOM 1148 C C . GLN A 1 141 ? -7.205 -5.634 16.596 1.00 83.44 141 GLN A C 1
ATOM 1150 O O . GLN A 1 141 ? -7.881 -5.327 17.576 1.00 83.44 141 GLN A O 1
ATOM 1155 N N . LEU A 1 142 ? -7.564 -6.605 15.746 1.00 79.44 142 LEU A N 1
ATOM 1156 C CA . LEU A 1 142 ? -8.803 -7.378 15.888 1.00 79.44 142 LEU A CA 1
ATOM 1157 C C . LEU A 1 142 ? -8.809 -8.193 17.182 1.00 79.44 142 LEU A C 1
ATOM 1159 O O . LEU A 1 142 ? -9.767 -8.124 17.947 1.00 79.44 142 LEU A O 1
ATOM 1163 N N . ASN A 1 143 ? -7.701 -8.868 17.493 1.00 80.81 143 ASN A N 1
ATOM 1164 C CA . ASN A 1 143 ? -7.560 -9.636 18.733 1.00 80.81 143 ASN A CA 1
ATOM 1165 C C . ASN A 1 143 ? -7.650 -8.752 19.985 1.00 80.81 143 ASN A C 1
ATOM 1167 O O . ASN A 1 143 ? -8.090 -9.212 21.030 1.00 80.81 143 ASN A O 1
ATOM 1171 N N . LYS A 1 144 ? -7.284 -7.467 19.892 1.00 78.56 144 LYS A N 1
ATOM 1172 C CA . LYS A 1 144 ? -7.500 -6.496 20.979 1.00 78.56 144 LYS A CA 1
ATOM 1173 C C . LYS A 1 144 ? -8.951 -6.032 21.100 1.00 78.56 144 LYS A C 1
ATOM 1175 O O . LYS A 1 144 ? -9.310 -5.477 22.132 1.00 78.56 144 LYS A O 1
ATOM 1180 N N . CYS A 1 145 ? -9.751 -6.149 20.043 1.00 67.69 145 CYS A N 1
ATOM 1181 C CA . CYS A 1 145 ? -11.183 -5.851 20.081 1.00 67.69 145 CYS A CA 1
ATOM 1182 C C . CYS A 1 145 ? -11.993 -7.047 20.593 1.00 67.69 145 CYS A C 1
ATOM 1184 O O . CYS A 1 145 ? -13.051 -6.844 21.171 1.00 67.69 145 CYS A O 1
ATOM 1186 N N . HIS A 1 146 ? -11.488 -8.273 20.425 1.00 64.44 146 HIS A N 1
ATOM 1187 C CA . HIS A 1 146 ? -12.219 -9.493 20.761 1.00 64.44 146 HIS A CA 1
ATOM 1188 C C . HIS A 1 146 ? -12.751 -9.556 22.210 1.00 64.44 146 HIS A C 1
ATOM 1190 O O . HIS A 1 146 ? -13.944 -9.802 22.356 1.00 64.44 146 HIS A O 1
ATOM 1196 N N . PRO A 1 147 ? -11.975 -9.215 23.262 1.00 63.72 147 PRO A N 1
ATOM 1197 C CA . PRO A 1 147 ? -12.478 -9.228 24.642 1.00 63.72 147 PRO A CA 1
ATOM 1198 C C . PRO A 1 147 ? -13.584 -8.196 24.919 1.00 63.72 147 PRO A C 1
ATOM 1200 O O . PRO A 1 147 ? -14.283 -8.297 25.915 1.00 63.72 147 PRO A O 1
ATOM 1203 N N . GLN A 1 148 ? -13.734 -7.179 24.062 1.00 57.69 148 GLN A N 1
ATOM 1204 C CA . GLN A 1 148 ? -14.725 -6.105 24.218 1.00 57.69 148 GLN A CA 1
ATOM 1205 C C . GLN A 1 148 ? -16.047 -6.418 23.505 1.00 57.69 148 GLN A C 1
ATOM 1207 O O . GLN A 1 148 ? -17.041 -5.755 23.768 1.00 57.69 148 GLN A O 1
ATOM 1212 N N . LEU A 1 149 ? -16.073 -7.419 22.616 1.00 55.88 149 LEU A N 1
ATOM 1213 C CA . LEU A 1 149 ? -17.308 -7.918 21.992 1.00 55.88 149 LEU A CA 1
ATOM 1214 C C . LEU A 1 149 ? -18.172 -8.711 22.988 1.00 55.88 149 LEU A C 1
ATOM 1216 O O . LEU A 1 149 ? -19.344 -8.952 22.720 1.00 55.88 149 LEU A O 1
ATOM 1220 N N . GLU A 1 150 ? -17.595 -9.123 24.120 1.00 56.97 150 GLU A N 1
ATOM 1221 C CA . GLU A 1 150 ? -18.311 -9.774 25.222 1.00 56.97 150 GLU A CA 1
ATOM 1222 C C . GLU A 1 150 ? -18.989 -8.755 26.166 1.00 56.97 150 GLU A C 1
ATOM 1224 O O . GLU A 1 150 ? -19.864 -9.127 26.949 1.00 56.97 150 GLU A O 1
ATOM 1229 N N . GLU A 1 151 ? -18.644 -7.461 26.074 1.00 58.84 151 GLU A N 1
ATOM 1230 C CA . GLU A 1 151 ? -19.333 -6.379 26.789 1.00 58.84 151 GLU A CA 1
ATOM 1231 C C . GLU A 1 151 ? -20.592 -5.926 26.022 1.00 58.84 151 GLU A C 1
ATOM 1233 O O . GLU A 1 151 ? -20.564 -5.699 24.814 1.00 58.84 151 GLU A O 1
ATOM 1238 N N . LYS A 1 152 ? -21.714 -5.767 26.741 1.00 56.31 152 LYS A N 1
ATOM 1239 C CA . LYS A 1 152 ? -23.083 -5.520 26.226 1.00 56.31 152 LYS A CA 1
ATOM 1240 C C . LYS A 1 152 ? -23.335 -4.132 25.594 1.00 56.31 152 LYS A C 1
ATOM 1242 O O . LYS A 1 152 ? -24.457 -3.634 25.654 1.00 56.31 152 LYS A O 1
ATOM 1247 N N . ASP A 1 153 ? -22.333 -3.477 25.020 1.00 64.75 153 ASP A N 1
ATOM 1248 C CA . ASP A 1 153 ? -22.525 -2.191 24.337 1.00 64.75 153 ASP A CA 1
ATOM 1249 C C . ASP A 1 153 ? -22.787 -2.419 22.837 1.00 64.75 153 ASP A C 1
ATOM 1251 O O . ASP A 1 153 ? -21.870 -2.420 22.009 1.00 64.75 153 ASP A O 1
ATOM 1255 N N . GLU A 1 154 ? -24.057 -2.676 22.496 1.00 65.81 154 GLU A N 1
ATOM 1256 C CA . GLU A 1 154 ? -24.507 -3.008 21.134 1.00 65.81 154 GLU A CA 1
ATOM 1257 C C . GLU A 1 154 ? -24.129 -1.942 20.089 1.00 65.81 154 GLU A C 1
ATOM 1259 O O . GLU A 1 154 ? -23.829 -2.277 18.938 1.00 65.81 154 GLU A O 1
ATOM 1264 N N . GLU A 1 155 ? -24.106 -0.660 20.469 1.00 66.38 155 GLU A N 1
ATOM 1265 C CA . GLU A 1 155 ? -23.791 0.442 19.553 1.00 66.38 155 GLU A CA 1
ATOM 1266 C C . GLU A 1 155 ? -22.299 0.454 19.196 1.00 66.38 155 GLU A C 1
ATOM 1268 O O . GLU A 1 155 ? -21.924 0.523 18.018 1.00 66.38 155 GLU A O 1
ATOM 1273 N N . LYS A 1 156 ? -21.436 0.269 20.200 1.00 64.50 156 LYS A N 1
ATOM 1274 C CA . LYS A 1 156 ? -19.985 0.142 20.013 1.00 64.50 156 LYS A CA 1
ATOM 1275 C C . LYS A 1 156 ? -19.618 -1.106 19.206 1.00 64.50 156 LYS A C 1
ATOM 1277 O O . LYS A 1 156 ? -18.716 -1.060 18.365 1.00 64.50 156 LYS A O 1
ATOM 1282 N N . LEU A 1 157 ? -20.349 -2.201 19.416 1.00 65.94 157 LEU A N 1
ATOM 1283 C CA . LEU A 1 157 ? -20.242 -3.446 18.650 1.00 65.94 157 LEU A CA 1
ATOM 1284 C C . LEU A 1 157 ? -20.553 -3.236 17.163 1.00 65.94 157 LEU A C 1
ATOM 1286 O O . LEU A 1 157 ? -19.814 -3.717 16.300 1.00 65.94 157 LEU A O 1
ATOM 1290 N N . LYS A 1 158 ? -21.611 -2.481 16.847 1.00 68.06 158 LYS A N 1
ATOM 1291 C CA . LYS A 1 158 ? -22.031 -2.208 15.466 1.00 68.06 158 LYS A CA 1
ATOM 1292 C C . LYS A 1 158 ? -20.981 -1.412 14.687 1.00 68.06 158 LYS A C 1
ATOM 1294 O O . LYS A 1 158 ? -20.639 -1.798 13.569 1.00 68.06 158 LYS A O 1
ATOM 1299 N N . ASP A 1 159 ? -20.427 -0.358 15.285 1.00 67.44 159 ASP A N 1
ATOM 1300 C CA . ASP A 1 159 ? -19.373 0.457 14.660 1.00 67.44 159 ASP A CA 1
ATOM 1301 C C . ASP A 1 159 ? -18.090 -0.361 14.420 1.00 67.44 159 ASP A C 1
ATOM 1303 O O . ASP A 1 159 ? -17.456 -0.246 13.365 1.00 67.44 159 ASP A O 1
ATOM 1307 N N . GLN A 1 160 ? -17.724 -1.238 15.362 1.00 67.62 160 GLN A N 1
ATOM 1308 C CA . GLN A 1 160 ? -16.588 -2.144 15.188 1.00 67.62 160 GLN A CA 1
ATOM 1309 C C . GLN A 1 160 ? -16.836 -3.152 14.063 1.00 67.62 160 GLN A C 1
ATOM 1311 O O . GLN A 1 160 ? -15.993 -3.283 13.176 1.00 67.62 160 GLN A O 1
ATOM 1316 N N . LEU A 1 161 ? -17.995 -3.816 14.043 1.00 70.62 161 LEU A N 1
ATOM 1317 C CA . LEU A 1 161 ? -18.365 -4.767 12.988 1.00 70.62 161 LEU A CA 1
ATOM 1318 C C . LEU A 1 161 ? -18.379 -4.112 11.599 1.00 70.62 161 LEU A C 1
ATOM 1320 O O . LEU A 1 161 ? -17.954 -4.736 10.628 1.00 70.62 161 LEU A O 1
ATOM 1324 N N . GLU A 1 162 ? -18.798 -2.849 11.495 1.00 74.06 162 GLU A N 1
ATOM 1325 C CA . GLU A 1 162 ? -18.726 -2.088 10.245 1.00 74.06 162 GLU A CA 1
ATOM 1326 C C . GLU A 1 162 ? -17.285 -1.905 9.762 1.00 74.06 162 GLU A C 1
ATOM 1328 O O . GLU A 1 162 ? -17.008 -2.151 8.592 1.00 74.06 162 GLU A O 1
ATOM 1333 N N . VAL A 1 163 ? -16.344 -1.545 10.641 1.00 73.25 163 VAL A N 1
ATOM 1334 C CA . VAL A 1 163 ? -14.910 -1.444 10.302 1.00 73.25 163 VAL A CA 1
ATOM 1335 C C . VAL A 1 163 ? -14.347 -2.798 9.853 1.00 73.25 163 VAL A C 1
ATOM 1337 O O . VAL A 1 163 ? -13.625 -2.867 8.854 1.00 73.25 163 VAL A O 1
ATOM 1340 N N . LEU A 1 164 ? -14.718 -3.883 10.544 1.00 73.75 164 LEU A N 1
ATOM 1341 C CA . LEU A 1 164 ? -14.269 -5.241 10.216 1.00 73.75 164 LEU A CA 1
ATOM 1342 C C . LEU A 1 164 ? -14.700 -5.679 8.818 1.00 73.75 164 LEU A C 1
ATOM 1344 O O . LEU A 1 164 ? -13.905 -6.306 8.121 1.00 73.75 164 LEU A O 1
ATOM 1348 N N . LYS A 1 165 ? -15.908 -5.312 8.369 1.00 77.19 165 LYS A N 1
ATOM 1349 C CA . LYS A 1 165 ? -16.380 -5.642 7.013 1.00 77.19 165 LYS A CA 1
ATOM 1350 C C . LYS A 1 165 ? -15.404 -5.165 5.939 1.00 77.19 165 LYS A C 1
ATOM 1352 O O . LYS A 1 165 ? -15.132 -5.907 5.006 1.00 77.19 165 LYS A O 1
ATOM 1357 N N . TYR A 1 166 ? -14.814 -3.981 6.087 1.00 75.25 166 TYR A N 1
ATOM 1358 C CA . TYR A 1 166 ? -13.875 -3.451 5.091 1.00 75.25 166 TYR A CA 1
ATOM 1359 C C . TYR A 1 166 ? -12.479 -4.087 5.160 1.00 75.25 166 TYR A C 1
ATOM 1361 O O . TYR A 1 166 ? -11.769 -4.089 4.159 1.00 75.25 166 TYR A O 1
ATOM 1369 N N . LEU A 1 167 ? -12.082 -4.629 6.316 1.00 75.81 167 LEU A N 1
ATOM 1370 C CA . LEU A 1 167 ? -10.771 -5.261 6.515 1.00 75.81 167 LEU A CA 1
ATOM 1371 C C . LEU A 1 167 ? -10.784 -6.764 6.187 1.00 75.81 167 LEU A C 1
ATOM 1373 O O . LEU A 1 167 ? -9.785 -7.300 5.713 1.00 75.81 167 LEU A O 1
ATOM 1377 N N . CYS A 1 168 ? -11.914 -7.442 6.407 1.00 64.81 168 CYS A N 1
ATOM 1378 C CA . CYS A 1 168 ? -12.057 -8.891 6.229 1.00 64.81 168 CYS A CA 1
ATOM 1379 C C . CYS A 1 168 ? -12.375 -9.322 4.787 1.00 64.81 168 CYS A C 1
ATOM 1381 O O . CYS A 1 168 ? -12.151 -10.482 4.446 1.00 64.81 168 CYS A O 1
ATOM 1383 N N . VAL A 1 169 ? -12.836 -8.413 3.916 1.00 53.56 169 VAL A N 1
ATOM 1384 C CA . VAL A 1 169 ? -13.128 -8.714 2.493 1.00 53.56 169 VAL A CA 1
ATOM 1385 C C . VAL A 1 169 ? -11.881 -9.163 1.712 1.00 53.56 169 VAL A C 1
ATOM 1387 O O . VAL A 1 169 ? -12.002 -9.813 0.680 1.00 53.56 169 VAL A O 1
ATOM 1390 N N . SER A 1 170 ? -10.675 -8.909 2.228 1.00 47.47 170 SER A N 1
ATOM 1391 C CA . SER A 1 170 ? -9.418 -9.326 1.594 1.00 47.47 170 SER A CA 1
ATOM 1392 C C . SER A 1 170 ? -9.056 -10.809 1.820 1.00 47.47 170 SER A C 1
ATOM 1394 O O . SER A 1 170 ? -8.220 -11.350 1.098 1.00 47.47 170 SER A O 1
ATOM 1396 N N . ILE A 1 171 ? -9.688 -11.504 2.779 1.00 43.62 171 ILE A N 1
ATOM 1397 C CA . ILE A 1 171 ? -9.340 -12.904 3.102 1.00 43.62 171 ILE A CA 1
ATOM 1398 C C . ILE A 1 171 ? -9.989 -13.894 2.120 1.00 43.62 171 ILE A C 1
ATOM 1400 O O . ILE A 1 171 ? -9.435 -14.961 1.865 1.00 43.62 171 ILE A O 1
ATOM 1404 N N . THR A 1 172 ? -11.131 -13.555 1.518 1.00 40.00 172 THR A N 1
ATOM 1405 C CA . THR A 1 172 ? -11.852 -14.456 0.601 1.00 40.00 172 THR A CA 1
ATOM 1406 C C . THR A 1 172 ? -11.376 -14.394 -0.852 1.00 40.00 172 THR A C 1
ATOM 1408 O O . THR A 1 172 ? -11.788 -15.232 -1.647 1.00 40.00 172 THR A O 1
ATOM 1411 N N . THR A 1 173 ? -10.480 -13.471 -1.215 1.00 41.53 173 THR A N 1
ATOM 1412 C CA . THR A 1 173 ? -9.986 -13.314 -2.599 1.00 41.53 173 THR A CA 1
ATOM 1413 C C . THR A 1 173 ? -8.602 -13.920 -2.857 1.00 41.53 173 THR A C 1
ATOM 1415 O O . THR A 1 173 ? -8.064 -13.754 -3.945 1.00 41.53 173 THR A O 1
ATOM 1418 N N . SER A 1 174 ? -8.009 -14.634 -1.895 1.00 34.38 174 SER A N 1
ATOM 1419 C CA . SER A 1 174 ? -6.676 -15.253 -2.024 1.00 34.38 174 SER A CA 1
ATOM 1420 C C . SER A 1 174 ? -6.691 -16.723 -2.472 1.00 34.38 174 SER A C 1
ATOM 1422 O O . SER A 1 174 ? -5.674 -17.408 -2.382 1.00 34.38 174 SER A O 1
ATOM 1424 N N . LYS A 1 175 ? -7.824 -17.224 -2.982 1.00 32.31 175 LYS A N 1
ATOM 1425 C CA . LYS A 1 175 ? -7.921 -18.555 -3.601 1.00 32.31 175 LYS A CA 1
ATOM 1426 C C . LYS A 1 175 ? -8.558 -18.473 -4.988 1.00 32.31 175 LYS A C 1
ATOM 1428 O O . LYS A 1 175 ? -9.753 -18.708 -5.119 1.00 32.31 175 LYS A O 1
ATOM 1433 N N . THR A 1 176 ? -7.737 -18.174 -5.989 1.00 33.47 176 THR A N 1
ATOM 1434 C CA . THR A 1 176 ? -7.896 -18.608 -7.390 1.00 33.47 176 THR A CA 1
ATOM 1435 C C . THR A 1 176 ? -6.541 -18.557 -8.060 1.00 33.47 176 THR A C 1
ATOM 1437 O O . THR A 1 176 ? -5.879 -17.507 -7.904 1.00 33.47 176 THR A O 1
#

Organism: Reticulomyxa filosa (NCBI:txid46433)